Protein AF-A0A6B3FI66-F1 (afdb_monomer_lite)

Sequence (98 aa):
GWAVIDPGPLSRRTALAQQGRAALGMAIGLALVLFVSGLIEGFVTPSGLPTWARITIGVAAELAFLAYVYILGGRAARAGDTGDLAAVERSAELPTAA

Secondary structure (DSSP, 8-state):
-HHHH--TTS-HHHHHHHHHHHHHHHHHHHHHHHHHHHHIIIIITTSS--HHHHHHHHHHHHHHHHHIIIIIIHHHHHTT--SPPPGGGS--------

Foldseek 3Di:
DCLCVDVDPDDSVVSCVQVVQLVVLVVVVVVVLVVVVVCLCVDLVPDPDDPVVSVVVVVVSVVVVVCCCCVVVVVCVVVVNPSGDPCVPVDDDDDDDD

Radius of gyration: 20.22 Å; chains: 1; bounding box: 36×31×63 Å

pLDDT: mean 77.85, std 17.34, range [47.5, 97.88]

Structure (mmCIF, N/CA/C/O backbone):
data_AF-A0A6B3FI66-F1
#
_entry.id   AF-A0A6B3FI66-F1
#
loop_
_atom_site.group_PDB
_atom_site.id
_atom_site.type_symbol
_atom_site.label_atom_id
_atom_site.label_alt_id
_atom_site.label_comp_id
_atom_site.label_asym_id
_atom_site.label_entity_id
_atom_site.label_seq_id
_atom_site.pdbx_PDB_ins_code
_atom_site.Cartn_x
_atom_site.Cartn_y
_atom_site.Cartn_z
_atom_site.occupancy
_atom_site.B_iso_or_equiv
_atom_site.auth_seq_id
_atom_site.auth_comp_id
_atom_site.auth_asym_id
_atom_site.auth_atom_id
_atom_site.pdbx_PDB_model_num
ATOM 1 N N . GLY A 1 1 ? -8.509 16.553 15.421 1.00 53.31 1 GLY A N 1
ATOM 2 C CA . GLY A 1 1 ? -8.780 17.989 15.199 1.00 53.31 1 GLY A CA 1
ATOM 3 C C . GLY A 1 1 ? -9.836 18.500 16.158 1.00 53.31 1 GLY A C 1
ATOM 4 O O . GLY A 1 1 ? -9.526 19.311 17.016 1.00 53.31 1 GLY A O 1
ATOM 5 N N . TRP A 1 2 ? -11.056 17.967 16.067 1.00 58.66 2 TRP A N 1
ATOM 6 C CA . TRP A 1 2 ? -12.202 18.404 16.874 1.00 58.66 2 TRP A CA 1
ATOM 7 C C . TRP A 1 2 ? -12.141 18.013 18.362 1.00 58.66 2 TRP A C 1
ATOM 9 O O . TRP A 1 2 ? -12.545 18.801 19.205 1.00 58.66 2 TRP A O 1
ATOM 19 N N . ALA A 1 3 ? -11.523 16.876 18.707 1.00 57.41 3 ALA A N 1
ATOM 20 C CA . ALA A 1 3 ? -11.339 16.434 20.098 1.00 57.41 3 ALA A CA 1
ATOM 21 C C . ALA A 1 3 ? -10.430 17.347 20.957 1.00 57.41 3 ALA A C 1
ATOM 23 O O . ALA A 1 3 ? -10.462 17.278 22.183 1.00 57.41 3 ALA A O 1
ATOM 24 N N . VAL A 1 4 ? -9.612 18.210 20.334 1.00 57.97 4 VAL A N 1
ATOM 25 C CA . VAL A 1 4 ? -8.869 19.268 21.055 1.00 57.97 4 VAL A CA 1
ATOM 26 C C . VAL A 1 4 ? -9.810 20.400 21.468 1.00 57.97 4 VAL A C 1
ATOM 28 O O . VAL A 1 4 ? -9.587 21.043 22.493 1.00 57.97 4 VAL A O 1
ATOM 31 N N . ILE A 1 5 ? -10.826 20.655 20.643 1.00 61.09 5 ILE A N 1
ATOM 32 C CA . ILE A 1 5 ? -11.706 21.817 20.725 1.00 61.09 5 ILE A CA 1
ATOM 33 C C . ILE A 1 5 ? -12.892 21.509 21.648 1.00 61.09 5 ILE A C 1
ATOM 35 O O . ILE A 1 5 ? -13.161 22.310 22.540 1.00 61.09 5 ILE A O 1
ATOM 39 N N . ASP A 1 6 ? -13.503 20.327 21.528 1.00 55.56 6 ASP A N 1
ATOM 40 C CA . ASP A 1 6 ? -14.606 19.879 22.388 1.00 55.56 6 ASP A CA 1
ATOM 41 C C . ASP A 1 6 ? -14.570 18.346 22.596 1.00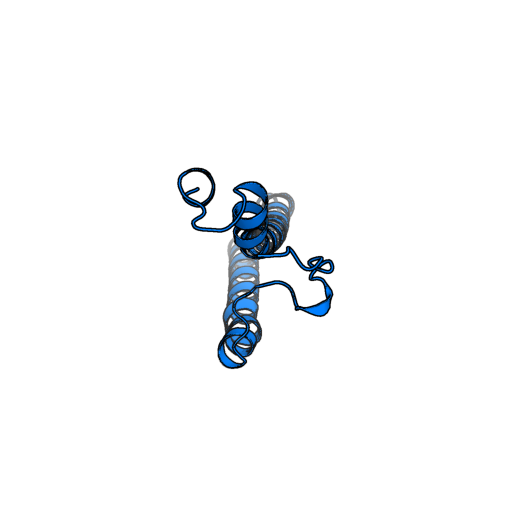 55.56 6 ASP A C 1
ATOM 43 O O . ASP A 1 6 ? -14.942 17.575 21.707 1.00 55.56 6 ASP A O 1
ATOM 47 N N . PRO A 1 7 ? -14.035 17.874 23.733 1.00 55.09 7 PRO A N 1
ATOM 48 C CA . PRO A 1 7 ? -13.888 16.449 24.026 1.00 55.09 7 PRO A CA 1
ATOM 49 C C . PRO A 1 7 ? -15.111 15.814 24.723 1.00 55.09 7 PRO A C 1
ATOM 51 O O . PRO A 1 7 ? -15.050 14.631 25.069 1.00 55.09 7 PRO A O 1
ATOM 54 N N . GLY A 1 8 ? -16.204 16.554 24.964 1.00 65.81 8 GLY A N 1
ATOM 55 C CA . GLY A 1 8 ? -17.324 16.065 25.779 1.00 65.81 8 GLY A CA 1
ATOM 56 C C . GLY A 1 8 ? -16.903 15.768 27.235 1.00 65.81 8 GLY A C 1
ATOM 57 O O . GLY A 1 8 ? -16.042 16.469 27.766 1.00 65.81 8 GLY A O 1
ATOM 58 N N . PRO A 1 9 ? -17.461 14.742 27.913 1.00 60.56 9 PRO A N 1
ATOM 59 C CA . PRO A 1 9 ? -17.134 14.427 29.313 1.00 60.56 9 PRO A CA 1
ATOM 60 C C . PRO A 1 9 ? -15.728 13.826 29.528 1.00 60.56 9 PRO A C 1
ATOM 62 O O . PRO A 1 9 ? -15.360 13.512 30.658 1.00 60.56 9 PRO A O 1
ATOM 65 N N . LEU A 1 10 ? -14.928 13.654 28.469 1.00 58.62 10 LEU A N 1
ATOM 66 C CA . LEU A 1 10 ? -13.582 13.081 28.530 1.00 58.62 10 LEU A CA 1
ATOM 67 C C . LEU A 1 10 ? -12.502 14.172 28.547 1.00 58.62 10 LEU A C 1
ATOM 69 O O . LEU A 1 10 ? -12.659 15.258 27.994 1.00 58.62 10 LEU A O 1
ATOM 73 N N . SER A 1 11 ? -11.340 13.876 29.138 1.00 62.44 11 SER A N 1
ATOM 74 C CA . SER A 1 11 ? -10.199 14.797 29.076 1.00 62.44 11 SER A CA 1
ATOM 75 C C . SER A 1 11 ? -9.679 14.924 27.631 1.00 62.44 11 SER A C 1
ATOM 77 O O . SER A 1 11 ? -9.603 13.930 26.905 1.00 62.44 11 SER A O 1
ATOM 79 N N . ARG A 1 12 ? -9.255 16.128 27.206 1.00 55.78 12 ARG A N 1
ATOM 80 C CA . ARG A 1 12 ? -8.723 16.391 25.845 1.00 55.78 12 ARG A CA 1
ATOM 81 C C . ARG A 1 12 ? -7.626 15.410 25.425 1.00 55.78 12 ARG A C 1
ATOM 83 O O . ARG A 1 12 ? -7.566 15.025 24.265 1.00 55.78 12 ARG A O 1
ATOM 90 N N . ARG A 1 13 ? -6.767 14.988 26.362 1.00 55.41 13 ARG A N 1
ATOM 91 C CA . ARG A 1 13 ? -5.690 14.013 26.110 1.00 55.41 13 ARG A CA 1
ATOM 92 C C . ARG A 1 13 ? -6.239 12.614 25.831 1.00 55.41 13 ARG A C 1
ATOM 94 O O . ARG A 1 13 ? -5.746 11.950 24.928 1.00 55.41 13 ARG A O 1
ATOM 101 N N . THR A 1 14 ? -7.280 12.200 26.549 1.00 59.19 14 THR A N 1
ATOM 102 C CA . THR A 1 14 ? -7.950 10.906 26.355 1.00 59.19 14 THR A CA 1
ATOM 103 C C . THR A 1 14 ? -8.700 10.870 25.024 1.00 59.19 14 THR A C 1
ATOM 105 O O . THR A 1 14 ? -8.555 9.915 24.265 1.00 59.19 14 THR A O 1
ATOM 108 N N . ALA A 1 15 ? -9.421 11.943 24.685 1.00 58.50 15 ALA A N 1
ATOM 109 C CA . ALA A 1 15 ? -10.130 12.060 23.410 1.00 58.50 15 ALA A CA 1
ATOM 110 C C . ALA A 1 15 ? -9.164 12.082 22.206 1.00 58.50 15 ALA A C 1
ATOM 112 O O . ALA A 1 15 ? -9.432 11.469 21.171 1.00 58.50 15 ALA A O 1
ATOM 113 N N . LEU A 1 16 ? -7.996 12.723 22.351 1.00 59.75 16 LEU A N 1
ATOM 114 C CA . LEU A 1 16 ? -6.946 12.714 21.329 1.00 59.75 16 LEU A CA 1
ATOM 115 C C . LEU A 1 16 ? -6.264 11.352 21.192 1.00 59.75 16 LEU A C 1
ATOM 117 O O . LEU A 1 16 ? -5.991 10.924 20.075 1.00 59.75 16 LEU A O 1
ATOM 121 N N . ALA A 1 17 ? -6.005 10.666 22.308 1.00 59.56 17 ALA A N 1
ATOM 122 C CA . ALA A 1 17 ? -5.435 9.325 22.300 1.00 59.56 17 ALA A CA 1
ATOM 123 C C . ALA A 1 17 ? -6.401 8.314 21.664 1.00 59.56 17 ALA A C 1
ATOM 125 O O . ALA A 1 17 ? -5.955 7.461 20.907 1.00 59.56 17 ALA A O 1
ATOM 126 N N . GLN A 1 18 ? -7.715 8.438 21.895 1.00 60.16 18 GLN A N 1
ATOM 127 C CA . GLN A 1 18 ? -8.716 7.602 21.226 1.00 60.16 18 GLN A CA 1
ATOM 128 C C . GLN A 1 18 ? -8.781 7.855 19.715 1.00 60.16 18 GLN A C 1
ATOM 130 O O . GLN A 1 18 ? -8.690 6.906 18.942 1.00 60.16 18 GLN A O 1
ATOM 135 N N . GLN A 1 19 ? -8.864 9.116 19.274 1.00 59.22 19 GLN A N 1
ATOM 136 C CA . GLN A 1 19 ? -8.882 9.430 17.837 1.00 59.22 19 GLN A CA 1
ATOM 137 C C . GLN A 1 19 ? -7.534 9.178 17.137 1.00 59.22 19 GLN A C 1
ATOM 139 O O . GLN A 1 19 ? -7.499 8.930 15.934 1.00 59.22 19 GLN A O 1
ATOM 144 N N . GLY A 1 20 ? -6.421 9.231 17.872 1.00 57.88 20 GLY A N 1
ATOM 145 C CA . GLY A 1 20 ? -5.075 9.018 17.341 1.00 57.88 20 GLY A CA 1
ATOM 146 C C . GLY A 1 20 ? -4.761 7.562 16.987 1.00 57.88 20 GLY A C 1
ATOM 147 O O . GLY A 1 20 ? -3.931 7.326 16.113 1.00 57.88 20 GLY A O 1
ATOM 148 N N . ARG A 1 21 ? -5.434 6.582 17.604 1.00 66.38 21 ARG A N 1
ATOM 149 C CA . ARG A 1 21 ? -5.157 5.151 17.373 1.00 66.38 21 ARG A CA 1
ATOM 150 C C . ARG A 1 21 ? -5.498 4.692 15.960 1.00 66.38 21 ARG A C 1
ATOM 152 O O . ARG A 1 21 ? -4.652 4.095 15.302 1.00 66.38 21 ARG A O 1
ATOM 159 N N . ALA A 1 22 ? -6.678 5.056 15.459 1.00 67.31 22 ALA A N 1
ATOM 160 C CA . ALA A 1 22 ? -7.046 4.780 14.070 1.00 67.31 22 ALA A CA 1
ATOM 161 C C . ALA A 1 22 ? -6.108 5.505 13.082 1.00 67.31 22 ALA A C 1
ATOM 163 O O . ALA A 1 22 ? -5.738 4.967 12.039 1.00 67.31 22 ALA A O 1
ATOM 164 N N . ALA A 1 23 ? -5.660 6.717 13.434 1.00 78.06 23 ALA A N 1
ATOM 165 C CA . ALA A 1 23 ? -4.725 7.484 12.616 1.00 78.06 23 ALA A CA 1
ATOM 166 C C . ALA A 1 23 ? -3.327 6.852 12.542 1.00 78.06 23 ALA A C 1
ATOM 168 O O . ALA A 1 23 ? -2.676 6.946 11.503 1.00 78.06 23 ALA A O 1
ATOM 169 N N . LEU A 1 24 ? -2.877 6.176 13.603 1.00 79.44 24 LEU A N 1
ATOM 170 C CA . LEU A 1 24 ? -1.577 5.509 13.625 1.00 79.44 24 LEU A CA 1
ATOM 171 C C . LEU A 1 24 ? -1.521 4.341 12.633 1.00 79.44 24 LEU A C 1
ATOM 173 O O . LEU A 1 24 ? -0.553 4.228 11.884 1.00 79.44 24 LEU A O 1
ATOM 177 N N . GLY A 1 25 ? -2.575 3.520 12.573 1.00 82.06 25 GLY A N 1
ATOM 178 C CA . GLY A 1 25 ? -2.675 2.439 11.589 1.00 82.06 25 GLY A CA 1
ATOM 179 C C . GLY A 1 25 ? -2.614 2.963 10.152 1.00 82.06 25 GLY A C 1
ATOM 180 O O . GLY A 1 25 ? -1.852 2.448 9.333 1.00 82.06 25 GLY A O 1
ATOM 181 N N . MET A 1 26 ? -3.334 4.054 9.867 1.00 84.38 26 MET A N 1
ATOM 182 C CA . MET A 1 26 ? -3.266 4.727 8.565 1.00 84.38 26 MET A CA 1
ATOM 183 C C . MET A 1 26 ? -1.866 5.273 8.264 1.00 84.38 26 MET A C 1
ATOM 185 O O . MET A 1 26 ? -1.379 5.111 7.147 1.00 84.38 26 MET A O 1
ATOM 189 N N . ALA A 1 27 ? -1.200 5.884 9.246 1.00 87.62 27 ALA A N 1
ATOM 190 C CA . ALA A 1 27 ? 0.144 6.427 9.077 1.00 87.62 27 ALA A CA 1
ATOM 191 C C . ALA A 1 27 ? 1.176 5.333 8.765 1.00 87.62 27 ALA A C 1
ATOM 193 O O . ALA A 1 27 ? 1.992 5.505 7.863 1.00 87.62 27 ALA A O 1
ATOM 194 N N . ILE A 1 28 ? 1.114 4.195 9.463 1.00 88.75 28 ILE A N 1
ATOM 195 C CA . ILE A 1 28 ? 1.992 3.044 9.207 1.00 88.75 28 ILE A CA 1
ATOM 196 C C . ILE A 1 28 ? 1.724 2.467 7.814 1.00 88.75 28 ILE A C 1
ATOM 198 O O . ILE A 1 28 ? 2.665 2.246 7.052 1.00 88.75 28 ILE A O 1
ATOM 202 N N . GLY A 1 29 ? 0.452 2.268 7.454 1.00 89.94 29 GLY A N 1
ATOM 203 C CA . GLY A 1 29 ? 0.075 1.783 6.126 1.00 89.94 29 GLY A CA 1
ATOM 204 C C . GLY A 1 29 ? 0.583 2.700 5.013 1.00 89.94 29 GLY A C 1
ATOM 205 O O . GLY A 1 29 ? 1.201 2.234 4.057 1.00 89.94 29 GLY A O 1
ATOM 206 N N . LEU A 1 30 ? 0.403 4.014 5.170 1.00 93.88 30 LEU A N 1
ATOM 207 C CA . LEU A 1 30 ? 0.901 5.004 4.220 1.00 93.88 30 LEU A CA 1
ATOM 208 C C . LEU A 1 30 ? 2.430 4.990 4.126 1.00 93.88 30 LEU A C 1
AT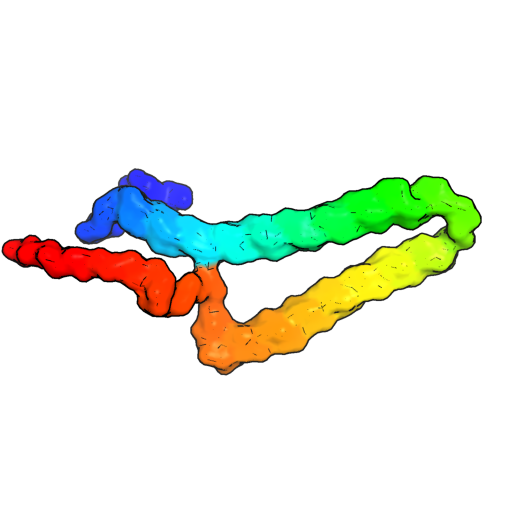OM 210 O O . LEU A 1 30 ? 2.965 4.995 3.021 1.00 93.88 30 LEU A O 1
ATOM 214 N N . ALA A 1 31 ? 3.134 4.940 5.259 1.00 95.81 31 ALA A N 1
ATOM 215 C CA . ALA A 1 31 ? 4.592 4.891 5.280 1.00 95.81 31 ALA A CA 1
ATOM 216 C C . ALA A 1 31 ? 5.131 3.677 4.507 1.00 95.81 31 ALA A C 1
ATOM 218 O O . ALA A 1 31 ? 6.062 3.820 3.716 1.00 95.81 31 ALA A O 1
ATOM 219 N N . LEU A 1 32 ? 4.515 2.503 4.676 1.00 94.38 32 LEU A N 1
ATOM 220 C CA . LEU A 1 32 ? 4.882 1.291 3.939 1.00 94.38 32 LEU A CA 1
ATOM 221 C C . LEU A 1 32 ? 4.634 1.431 2.432 1.00 94.38 32 LEU A C 1
ATOM 223 O O . LEU A 1 32 ? 5.508 1.091 1.635 1.00 94.38 32 LEU A O 1
ATOM 227 N N . VAL A 1 33 ? 3.474 1.957 2.028 1.00 94.88 33 VAL A N 1
ATOM 228 C CA . VAL A 1 33 ? 3.142 2.147 0.604 1.00 94.88 33 VAL A CA 1
ATOM 229 C C . VAL A 1 33 ? 4.084 3.159 -0.051 1.00 94.88 33 VAL A C 1
ATOM 231 O O . VAL A 1 33 ? 4.603 2.905 -1.138 1.00 94.88 33 VAL A O 1
ATOM 234 N N . LEU A 1 34 ? 4.371 4.277 0.621 1.00 95.88 34 LEU A N 1
ATOM 235 C CA . LEU A 1 34 ? 5.316 5.280 0.130 1.00 95.88 34 LEU A CA 1
ATOM 236 C C . LEU A 1 34 ? 6.743 4.739 0.054 1.00 95.88 34 LEU A C 1
ATOM 238 O O . LEU A 1 34 ? 7.457 5.054 -0.892 1.00 95.88 34 LEU A O 1
ATOM 242 N N . PHE A 1 35 ? 7.153 3.896 1.002 1.00 96.69 35 PHE A N 1
ATOM 243 C CA . PHE A 1 35 ? 8.452 3.234 0.947 1.00 96.69 35 PHE A CA 1
ATOM 244 C C . PHE A 1 35 ? 8.578 2.344 -0.297 1.00 96.69 35 PHE A C 1
ATOM 246 O O . PHE A 1 35 ? 9.555 2.459 -1.035 1.00 96.69 35 PHE A O 1
ATOM 253 N N . VAL A 1 36 ? 7.570 1.512 -0.584 1.00 96.00 36 VAL A N 1
ATOM 254 C CA . VAL A 1 36 ? 7.542 0.684 -1.802 1.00 96.00 36 VAL A CA 1
ATOM 255 C C . VAL A 1 36 ? 7.562 1.555 -3.059 1.00 96.00 36 VAL A C 1
ATOM 257 O O . VAL A 1 36 ? 8.329 1.277 -3.980 1.00 96.00 36 VAL A O 1
ATOM 260 N N . SER A 1 37 ? 6.781 2.639 -3.085 1.00 95.75 37 SER A N 1
ATOM 261 C CA . SER A 1 37 ? 6.791 3.599 -4.194 1.00 95.75 37 SER A CA 1
ATOM 262 C C . SER A 1 37 ? 8.176 4.215 -4.400 1.00 95.75 37 SER A C 1
ATOM 264 O O . SER A 1 37 ? 8.664 4.255 -5.526 1.00 95.75 37 SER A O 1
ATOM 266 N N . GLY A 1 38 ? 8.841 4.639 -3.323 1.00 96.12 38 GLY A N 1
ATOM 267 C CA . GLY A 1 38 ? 10.190 5.200 -3.375 1.00 96.12 38 GLY A CA 1
ATOM 268 C C . GLY A 1 38 ? 11.236 4.196 -3.865 1.00 96.12 38 GLY A C 1
ATOM 269 O O . GLY A 1 38 ? 12.138 4.572 -4.607 1.00 96.12 38 GLY A O 1
ATOM 270 N N . LEU A 1 39 ? 11.100 2.909 -3.527 1.00 97.19 39 LEU A N 1
ATOM 271 C CA . LEU A 1 39 ? 11.950 1.855 -4.091 1.00 97.19 39 LEU A CA 1
ATOM 272 C C . LEU A 1 39 ? 11.719 1.691 -5.598 1.00 97.19 39 LEU A C 1
ATOM 274 O O . LEU A 1 39 ? 12.678 1.618 -6.364 1.00 97.19 39 LEU A O 1
ATOM 278 N N . ILE A 1 40 ? 10.463 1.656 -6.048 1.00 95.12 40 ILE A N 1
ATOM 279 C CA . ILE A 1 40 ? 10.151 1.571 -7.481 1.00 95.12 40 ILE A CA 1
ATOM 280 C C . ILE A 1 40 ? 10.733 2.785 -8.209 1.00 95.12 40 ILE A C 1
ATOM 282 O O . ILE A 1 40 ? 11.410 2.633 -9.221 1.00 95.12 40 ILE A O 1
ATOM 286 N N . GLU A 1 41 ? 10.549 3.986 -7.677 1.00 95.00 41 GLU A N 1
ATOM 287 C CA . GLU A 1 41 ? 11.091 5.196 -8.284 1.00 95.00 41 GLU A CA 1
ATOM 288 C C . GLU A 1 41 ? 12.626 5.208 -8.295 1.00 95.00 41 GLU A C 1
ATOM 290 O O . GLU A 1 41 ? 13.226 5.522 -9.318 1.00 95.00 41 GLU A O 1
ATOM 295 N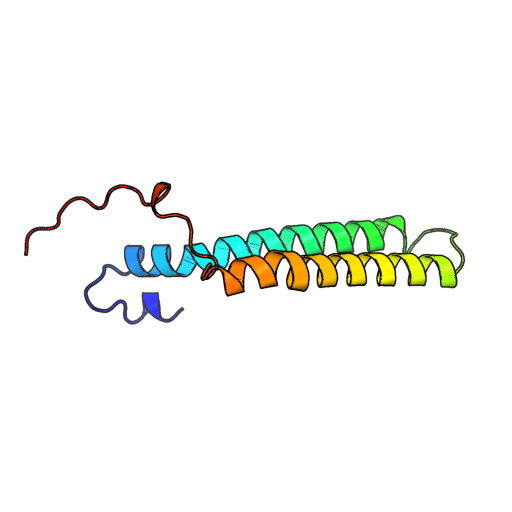 N . GLY A 1 42 ? 13.272 4.797 -7.202 1.00 95.06 42 GLY A N 1
ATOM 296 C CA . GLY A 1 42 ? 14.730 4.794 -7.080 1.00 95.06 42 GLY A CA 1
ATOM 297 C C . GLY A 1 42 ? 15.436 3.722 -7.914 1.00 95.06 42 GLY A C 1
ATOM 298 O O . GLY A 1 42 ? 16.576 3.929 -8.324 1.00 95.06 42 GLY A O 1
ATOM 299 N N . PHE A 1 43 ? 14.777 2.592 -8.194 1.00 93.75 43 PHE A N 1
ATOM 300 C CA . PHE A 1 43 ? 15.402 1.454 -8.880 1.00 93.75 43 PHE A CA 1
ATOM 301 C C . PHE A 1 43 ? 14.806 1.153 -10.256 1.00 93.75 43 PHE A C 1
ATOM 303 O O . PHE A 1 43 ? 15.545 0.791 -11.166 1.00 93.75 43 PHE A O 1
ATOM 310 N N . VAL A 1 44 ? 13.493 1.297 -10.439 1.00 92.38 44 VAL A N 1
ATOM 311 C CA . VAL A 1 44 ? 12.795 0.947 -11.689 1.00 92.38 44 VAL A CA 1
ATOM 312 C C . VAL A 1 44 ? 12.784 2.126 -12.654 1.00 92.38 44 VAL A C 1
ATOM 314 O O . VAL A 1 44 ? 13.075 1.936 -13.836 1.00 92.38 44 VAL A O 1
ATOM 317 N N . THR A 1 45 ? 12.508 3.346 -12.186 1.00 90.00 45 THR A N 1
ATOM 318 C CA . THR A 1 45 ? 12.460 4.531 -13.061 1.00 90.00 45 THR A CA 1
ATOM 319 C C . THR A 1 45 ? 13.793 4.813 -13.770 1.00 90.00 45 THR A C 1
ATOM 321 O O . THR A 1 45 ? 13.757 4.946 -14.999 1.00 90.00 45 THR A O 1
ATOM 324 N N . PRO A 1 46 ? 14.958 4.843 -13.082 1.00 93.06 46 PRO A N 1
ATOM 325 C CA . PRO A 1 46 ? 16.254 5.077 -13.723 1.00 93.06 46 PRO A CA 1
ATOM 326 C C . PRO A 1 46 ? 16.867 3.821 -14.365 1.00 93.06 46 PRO A C 1
ATOM 328 O O . PRO A 1 46 ? 17.974 3.888 -14.897 1.00 93.06 46 PRO A O 1
ATOM 331 N N . SER A 1 47 ? 16.193 2.666 -14.313 1.00 90.50 47 SER A N 1
ATOM 332 C CA . SER A 1 47 ? 16.727 1.431 -14.894 1.00 90.50 47 SER A CA 1
ATOM 333 C C . SER A 1 47 ? 16.803 1.488 -16.424 1.00 90.50 47 SER A C 1
ATOM 335 O O . SER A 1 47 ? 15.978 2.113 -17.089 1.00 90.50 47 SER A O 1
ATOM 337 N N . GLY A 1 48 ? 17.742 0.734 -17.002 1.00 90.88 48 GLY A N 1
ATOM 338 C CA . GLY A 1 48 ? 17.815 0.490 -18.449 1.00 90.88 48 GLY A CA 1
ATOM 339 C C . GLY A 1 48 ? 16.731 -0.457 -18.987 1.00 90.88 48 GLY A C 1
ATOM 340 O O . GLY A 1 48 ? 16.882 -0.991 -20.084 1.00 90.88 48 GLY A O 1
ATOM 341 N N . LEU A 1 49 ? 15.668 -0.723 -18.218 1.00 91.38 49 LEU A N 1
ATOM 342 C CA . LEU A 1 49 ? 14.589 -1.616 -18.630 1.00 91.38 49 LEU A CA 1
ATOM 343 C C . LEU A 1 49 ? 13.741 -0.989 -19.753 1.00 91.38 49 LEU A C 1
ATOM 345 O O . LEU A 1 49 ? 13.465 0.217 -19.734 1.00 91.38 49 LEU A O 1
ATOM 349 N N . PRO A 1 50 ? 13.226 -1.805 -20.692 1.00 94.56 50 PRO A N 1
ATOM 350 C CA . PRO A 1 50 ? 12.235 -1.353 -21.661 1.00 94.56 50 PRO A CA 1
ATOM 351 C C . PRO A 1 50 ? 11.023 -0.702 -20.980 1.00 94.56 50 PRO A C 1
ATOM 353 O O . PRO A 1 50 ? 10.597 -1.123 -19.904 1.00 94.56 50 PRO A O 1
ATOM 356 N N . THR A 1 51 ? 10.415 0.298 -21.622 1.00 92.88 51 THR A N 1
ATOM 357 C CA . THR A 1 51 ? 9.267 1.040 -21.062 1.00 92.88 51 THR A CA 1
ATOM 358 C C . THR A 1 51 ? 8.109 0.131 -20.654 1.00 92.88 51 THR A C 1
ATOM 360 O O . THR A 1 51 ? 7.535 0.329 -19.588 1.00 92.88 51 THR A O 1
ATOM 363 N N . TRP A 1 52 ? 7.807 -0.901 -21.447 1.00 94.69 52 TRP A N 1
ATOM 364 C CA . TRP A 1 52 ? 6.747 -1.854 -21.117 1.00 94.69 52 TRP A CA 1
ATOM 365 C C . TRP A 1 52 ? 7.021 -2.580 -19.793 1.00 94.69 52 TRP A C 1
ATOM 367 O O . TRP A 1 52 ? 6.111 -2.716 -18.988 1.00 94.69 52 TRP A O 1
ATOM 377 N N . ALA A 1 53 ? 8.274 -2.963 -19.523 1.00 94.94 53 ALA A N 1
ATOM 378 C CA . ALA A 1 53 ? 8.641 -3.674 -18.302 1.00 94.94 53 ALA A CA 1
ATOM 379 C C . ALA A 1 53 ? 8.476 -2.779 -17.067 1.00 94.94 53 ALA A C 1
ATOM 381 O O . ALA A 1 53 ? 7.918 -3.210 -16.061 1.00 94.94 53 ALA A O 1
ATOM 382 N N . ARG A 1 54 ? 8.888 -1.508 -17.165 1.00 93.94 54 ARG A N 1
ATOM 383 C CA . ARG A 1 54 ? 8.691 -0.514 -16.095 1.00 93.94 54 ARG A CA 1
ATOM 384 C C . ARG A 1 54 ? 7.206 -0.309 -15.785 1.00 93.94 54 ARG A C 1
ATOM 386 O O . ARG A 1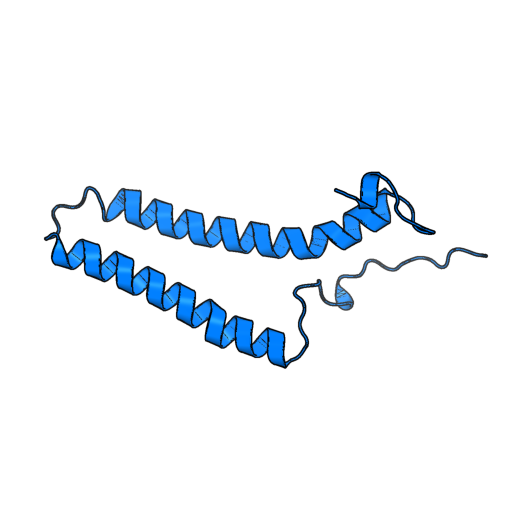 54 ? 6.820 -0.324 -14.619 1.00 93.94 54 ARG A O 1
ATOM 393 N N . ILE A 1 55 ? 6.372 -0.198 -16.822 1.00 94.38 55 ILE A N 1
ATOM 394 C CA . ILE A 1 55 ? 4.913 -0.082 -16.673 1.00 94.38 55 ILE A CA 1
ATOM 395 C C . ILE A 1 55 ? 4.338 -1.336 -16.010 1.00 94.38 55 ILE A C 1
ATOM 397 O O . ILE A 1 55 ? 3.570 -1.219 -15.060 1.00 94.38 55 ILE A O 1
ATOM 401 N N . THR A 1 56 ? 4.729 -2.531 -16.458 1.00 96.81 56 THR A N 1
ATOM 402 C CA . THR A 1 56 ? 4.250 -3.788 -15.870 1.00 96.81 56 THR A CA 1
ATOM 403 C C . THR A 1 56 ? 4.590 -3.890 -14.386 1.00 96.81 56 THR A C 1
ATOM 405 O O . THR A 1 56 ? 3.747 -4.335 -13.615 1.00 96.81 56 THR A O 1
ATOM 408 N N . ILE A 1 57 ? 5.776 -3.443 -13.962 1.00 96.31 57 ILE A N 1
ATOM 409 C CA . ILE A 1 57 ? 6.155 -3.426 -12.542 1.00 96.31 57 ILE A CA 1
ATOM 410 C C . ILE A 1 57 ? 5.242 -2.490 -11.741 1.00 96.31 57 ILE A C 1
ATOM 412 O O . ILE A 1 57 ? 4.739 -2.889 -10.693 1.00 96.31 57 ILE A O 1
ATOM 416 N N . GLY A 1 58 ? 4.987 -1.279 -12.247 1.00 94.69 58 GLY A N 1
ATOM 417 C CA . GLY A 1 58 ? 4.072 -0.331 -11.605 1.00 94.69 58 GLY A CA 1
ATOM 418 C C . GLY A 1 58 ? 2.656 -0.895 -11.470 1.00 94.69 58 GLY A C 1
ATOM 419 O O . GLY A 1 58 ? 2.105 -0.923 -10.372 1.00 94.69 58 GLY A O 1
ATOM 420 N N . VAL A 1 59 ? 2.110 -1.442 -12.560 1.00 96.88 59 VAL A N 1
ATOM 421 C CA . VAL A 1 59 ? 0.780 -2.073 -12.572 1.00 96.88 59 VAL A CA 1
ATOM 422 C C . VAL A 1 59 ? 0.725 -3.267 -11.618 1.00 96.88 59 VAL A C 1
ATOM 424 O O . VAL A 1 59 ? -0.248 -3.426 -10.890 1.00 96.88 59 VAL A O 1
ATOM 427 N N . ALA A 1 60 ? 1.762 -4.106 -11.577 1.00 97.81 60 ALA A N 1
ATOM 428 C CA . ALA A 1 60 ? 1.810 -5.241 -10.660 1.00 97.81 60 ALA A CA 1
ATOM 429 C C . ALA A 1 60 ? 1.819 -4.792 -9.190 1.00 97.81 60 ALA A C 1
ATOM 431 O O . ALA A 1 60 ? 1.109 -5.377 -8.372 1.00 97.81 60 ALA A O 1
ATOM 432 N N . ALA A 1 61 ? 2.580 -3.745 -8.855 1.00 96.56 61 ALA A N 1
ATOM 433 C CA . ALA A 1 61 ? 2.603 -3.176 -7.510 1.00 96.56 61 ALA A CA 1
ATOM 434 C C . ALA A 1 61 ? 1.240 -2.579 -7.117 1.00 96.56 61 ALA A C 1
ATOM 436 O O . ALA A 1 61 ? 0.755 -2.823 -6.012 1.00 96.56 61 ALA A O 1
ATOM 437 N N . GLU A 1 62 ? 0.588 -1.862 -8.033 1.00 95.62 62 GLU A N 1
ATOM 438 C CA . GLU A 1 62 ? -0.753 -1.310 -7.826 1.00 95.62 62 GLU A CA 1
ATOM 439 C C . GLU A 1 62 ? -1.800 -2.414 -7.632 1.00 95.62 62 GLU A C 1
ATOM 441 O O . GLU A 1 62 ? -2.572 -2.380 -6.674 1.00 95.62 62 GLU A O 1
ATOM 446 N N . LEU A 1 63 ? -1.792 -3.448 -8.478 1.00 97.88 63 LEU A N 1
ATOM 447 C CA . LEU A 1 63 ? -2.691 -4.594 -8.340 1.00 97.88 63 LEU A CA 1
ATOM 448 C C . LEU A 1 63 ? -2.464 -5.344 -7.026 1.00 97.88 63 LEU A C 1
ATOM 450 O O . LEU A 1 63 ? -3.433 -5.756 -6.390 1.00 97.88 63 LEU A O 1
ATOM 454 N N . ALA A 1 64 ? -1.212 -5.500 -6.589 1.00 96.69 64 ALA A N 1
ATOM 455 C CA . ALA A 1 64 ? -0.898 -6.099 -5.296 1.00 96.69 64 ALA A CA 1
ATOM 456 C C . ALA A 1 64 ? -1.461 -5.263 -4.135 1.00 96.69 64 ALA A C 1
ATOM 458 O O . ALA A 1 64 ? -2.048 -5.819 -3.203 1.00 96.69 64 ALA A O 1
ATOM 459 N N . PHE A 1 65 ? -1.348 -3.934 -4.210 1.00 94.12 65 PHE A N 1
ATOM 460 C CA . PHE A 1 65 ? -1.942 -3.028 -3.230 1.00 94.12 65 PHE A CA 1
ATOM 461 C C . PHE A 1 65 ? -3.476 -3.127 -3.209 1.00 94.12 65 PHE A C 1
ATOM 463 O O . PHE A 1 65 ? -4.067 -3.298 -2.142 1.00 94.12 65 PHE A O 1
ATOM 470 N N . LEU A 1 66 ? -4.133 -3.101 -4.372 1.00 95.12 66 LEU A N 1
ATOM 471 C CA . LEU A 1 66 ? -5.588 -3.249 -4.465 1.00 95.12 66 LEU A CA 1
ATOM 472 C C . LEU A 1 66 ? -6.051 -4.614 -3.946 1.00 95.12 66 LEU A C 1
ATOM 474 O O . LEU A 1 66 ? -7.017 -4.689 -3.186 1.00 95.12 66 LEU A O 1
ATOM 478 N N . ALA A 1 67 ? -5.346 -5.692 -4.294 1.00 96.06 67 ALA A N 1
ATOM 479 C CA . ALA A 1 67 ? -5.628 -7.024 -3.774 1.00 96.06 67 ALA A CA 1
ATOM 480 C C . ALA A 1 67 ? -5.519 -7.053 -2.243 1.00 96.06 67 ALA A C 1
ATOM 482 O O . ALA A 1 67 ? -6.413 -7.573 -1.580 1.00 96.06 67 ALA A O 1
ATOM 483 N N . TYR A 1 68 ? -4.482 -6.442 -1.666 1.00 91.00 68 TYR A N 1
ATOM 484 C CA . TYR A 1 68 ? -4.344 -6.310 -0.216 1.00 91.00 68 TYR A CA 1
ATOM 485 C C . TYR A 1 68 ? -5.540 -5.572 0.410 1.00 91.00 68 TYR A C 1
ATOM 487 O O . TYR A 1 68 ? -6.155 -6.086 1.348 1.00 91.00 68 TYR A O 1
ATOM 495 N N . VAL A 1 69 ? -5.925 -4.414 -0.136 1.00 90.50 69 VAL A N 1
ATOM 496 C CA . VAL A 1 69 ? -7.044 -3.604 0.376 1.00 90.50 69 VAL A CA 1
ATOM 497 C C . VAL A 1 69 ? -8.370 -4.365 0.294 1.00 90.50 69 VAL A C 1
ATOM 499 O O . VAL A 1 69 ? -9.088 -4.467 1.289 1.00 90.50 69 VAL A O 1
ATOM 502 N N . TYR A 1 70 ? -8.705 -4.935 -0.863 1.00 92.12 70 TYR A N 1
ATOM 503 C CA . TYR A 1 70 ? -10.008 -5.572 -1.065 1.00 92.12 70 TYR A CA 1
ATOM 504 C C . TYR A 1 70 ? -10.114 -6.953 -0.425 1.00 92.12 70 TYR A C 1
ATOM 506 O O . TYR A 1 70 ? -11.176 -7.308 0.088 1.00 92.12 70 TYR A O 1
ATOM 514 N N . ILE A 1 71 ? -9.035 -7.737 -0.424 1.00 92.06 71 ILE A N 1
ATOM 515 C CA . ILE A 1 71 ? -9.051 -9.075 0.168 1.00 92.06 71 ILE A CA 1
ATOM 516 C C . ILE A 1 71 ? -8.897 -8.957 1.676 1.00 92.06 71 ILE A C 1
ATOM 518 O O . ILE A 1 71 ? -9.785 -9.397 2.400 1.00 92.06 71 ILE A O 1
ATOM 522 N N . LEU A 1 72 ? -7.804 -8.367 2.166 1.00 86.62 72 LEU A N 1
ATOM 523 C CA . LEU A 1 72 ? -7.516 -8.351 3.597 1.00 86.62 72 LEU A CA 1
ATOM 524 C C . LEU A 1 72 ? -8.347 -7.288 4.319 1.00 86.62 72 LEU A C 1
ATOM 526 O O . LEU A 1 72 ? -9.050 -7.618 5.275 1.00 86.62 72 LEU A O 1
ATOM 530 N N . GLY A 1 73 ? -8.345 -6.052 3.813 1.00 85.19 73 GLY A N 1
ATOM 531 C CA . GLY A 1 73 ? -9.163 -4.967 4.360 1.00 85.19 73 GLY A CA 1
ATOM 532 C C . GLY A 1 73 ? -10.660 -5.258 4.240 1.00 85.19 73 GLY A C 1
ATOM 533 O O . GLY A 1 73 ? -11.402 -5.111 5.207 1.00 85.19 73 GLY A O 1
ATOM 534 N N . GLY A 1 74 ? -11.106 -5.790 3.100 1.00 83.75 74 GLY A N 1
ATOM 535 C CA . GLY A 1 74 ? -12.497 -6.207 2.920 1.00 83.75 74 GLY A CA 1
ATOM 536 C C . GLY A 1 74 ? -12.917 -7.382 3.813 1.00 83.75 74 GLY A C 1
ATOM 537 O O . GLY A 1 74 ? -14.097 -7.503 4.147 1.00 83.75 74 GLY A O 1
ATOM 538 N N . ARG A 1 75 ? -11.997 -8.267 4.223 1.00 84.00 75 ARG A N 1
ATOM 539 C CA . ARG A 1 75 ? -12.290 -9.328 5.205 1.00 84.00 75 ARG A CA 1
ATOM 540 C C . ARG A 1 75 ? -12.384 -8.767 6.623 1.00 84.00 75 ARG A C 1
ATOM 542 O O . ARG A 1 75 ? -13.309 -9.145 7.332 1.00 84.00 75 ARG A O 1
ATOM 549 N N . ALA A 1 76 ? -11.483 -7.856 6.988 1.00 81.44 76 ALA A N 1
ATOM 550 C CA . ALA A 1 76 ? -11.489 -7.159 8.273 1.00 81.44 76 ALA A CA 1
ATOM 551 C C . ALA A 1 76 ? -12.770 -6.322 8.447 1.00 81.44 76 ALA A C 1
ATOM 553 O O . ALA A 1 76 ? -13.507 -6.502 9.413 1.00 81.44 76 ALA A O 1
ATOM 554 N N . ALA A 1 77 ? -13.133 -5.521 7.442 1.00 82.62 77 ALA A N 1
ATOM 555 C CA . ALA A 1 77 ? -14.350 -4.710 7.467 1.00 82.62 77 ALA A CA 1
ATOM 556 C C . ALA A 1 77 ? -15.623 -5.563 7.622 1.00 82.62 77 ALA A C 1
ATOM 558 O O . ALA A 1 77 ? -16.513 -5.224 8.397 1.00 82.62 77 ALA A O 1
ATOM 559 N N . ARG A 1 78 ? -15.702 -6.711 6.931 1.00 84.06 78 ARG A N 1
ATOM 560 C CA . ARG A 1 78 ? -16.825 -7.657 7.076 1.00 84.06 78 ARG A CA 1
ATOM 561 C C . ARG A 1 78 ? -16.856 -8.364 8.431 1.00 84.06 78 ARG A C 1
ATOM 563 O O . ARG A 1 78 ? -17.925 -8.795 8.846 1.00 84.06 78 ARG A O 1
ATOM 570 N N . ALA A 1 79 ? -15.713 -8.491 9.099 1.00 84.88 79 ALA A N 1
ATOM 571 C CA . ALA A 1 79 ? -15.623 -9.004 10.463 1.00 84.88 79 ALA A CA 1
ATOM 572 C C . ALA A 1 79 ? -15.981 -7.944 11.524 1.00 84.88 79 ALA A C 1
ATOM 574 O O . ALA A 1 79 ? -16.060 -8.277 12.703 1.00 84.88 79 ALA A O 1
ATOM 575 N N . GLY A 1 80 ? -16.238 -6.695 11.114 1.00 77.69 80 GLY A N 1
ATOM 576 C CA . GLY A 1 80 ? -16.536 -5.583 12.015 1.00 77.69 80 GLY A CA 1
ATOM 577 C C . GLY A 1 80 ? -15.296 -4.854 12.535 1.00 77.69 80 GLY A C 1
ATOM 578 O O . GLY A 1 80 ? -15.439 -3.977 13.386 1.00 77.69 80 GLY A O 1
ATOM 579 N N . ASP A 1 81 ? -14.101 -5.166 12.022 1.00 75.38 81 ASP A N 1
ATOM 580 C CA . ASP A 1 81 ? -12.885 -4.439 12.381 1.00 75.38 81 ASP A CA 1
ATOM 581 C C . ASP A 1 81 ? -12.920 -3.044 11.753 1.00 75.38 81 ASP A C 1
ATOM 583 O O . ASP A 1 81 ? -12.874 -2.872 10.533 1.00 75.38 81 ASP A O 1
ATOM 587 N N . THR A 1 82 ? -12.979 -2.025 12.603 1.00 66.75 82 THR A N 1
ATOM 588 C CA . THR A 1 82 ? -12.993 -0.609 12.210 1.00 66.75 82 THR A CA 1
ATOM 589 C C . THR A 1 82 ? -11.599 0.025 12.201 1.00 66.75 82 THR A C 1
ATOM 591 O O . THR A 1 82 ? -11.472 1.227 11.975 1.00 66.75 82 THR A O 1
ATOM 594 N N . GLY A 1 83 ? -10.545 -0.772 12.418 1.00 60.41 83 GLY A N 1
ATOM 595 C CA . GLY A 1 83 ? -9.163 -0.289 12.495 1.00 60.41 83 GLY A CA 1
ATOM 596 C C . GLY A 1 83 ? -8.797 0.371 13.831 1.00 60.41 83 GLY A C 1
ATOM 597 O O . GLY A 1 83 ? -7.821 1.117 13.883 1.00 60.41 83 GLY A O 1
ATOM 598 N N . ASP A 1 84 ? -9.565 0.121 14.900 1.00 58.34 84 ASP A N 1
ATOM 599 C CA . ASP A 1 84 ? -9.162 0.462 16.274 1.00 58.34 84 ASP A CA 1
ATOM 600 C C . ASP A 1 84 ? -8.246 -0.635 16.851 1.00 58.34 84 ASP A C 1
ATOM 602 O O . ASP A 1 84 ? -8.303 -1.795 16.434 1.00 58.34 84 ASP A O 1
ATOM 606 N N . LEU A 1 85 ? -7.385 -0.276 17.806 1.00 54.94 85 LEU A N 1
ATOM 607 C CA . LEU A 1 85 ? -6.514 -1.250 18.475 1.00 54.94 85 LEU A CA 1
ATOM 608 C C . LEU A 1 85 ? -7.359 -2.203 19.335 1.00 54.94 85 LEU A C 1
ATOM 610 O O . LEU A 1 85 ? -8.333 -1.791 19.974 1.00 54.94 85 LEU A O 1
ATOM 614 N N . ALA A 1 86 ? -6.980 -3.484 19.369 1.00 50.19 86 ALA A N 1
ATOM 615 C CA . ALA A 1 86 ? -7.674 -4.499 20.154 1.00 50.19 86 ALA A CA 1
ATOM 616 C C . ALA A 1 86 ? -7.760 -4.086 21.634 1.00 50.19 86 ALA A C 1
ATOM 618 O O . ALA A 1 86 ? -6.816 -3.535 22.199 1.00 50.19 86 ALA A O 1
ATOM 619 N N . ALA A 1 87 ? -8.873 -4.420 22.2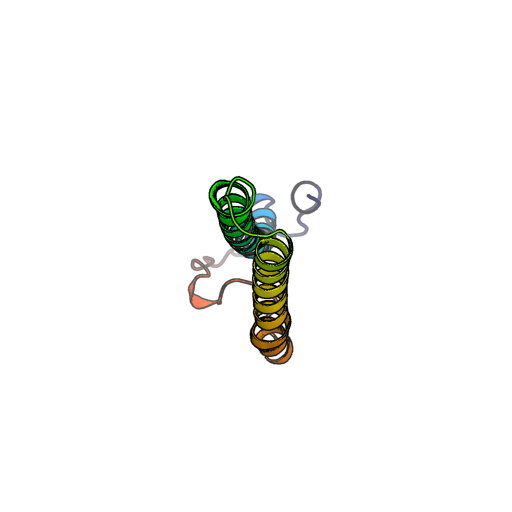98 1.00 51.16 87 ALA A N 1
ATOM 620 C CA . ALA A 1 87 ? -9.106 -4.099 23.712 1.00 51.16 87 ALA A CA 1
ATOM 621 C C . ALA A 1 87 ? -8.001 -4.606 24.666 1.00 51.16 87 ALA A C 1
ATOM 623 O O . ALA A 1 87 ? -7.912 -4.138 25.793 1.00 51.16 87 ALA A O 1
ATOM 624 N N . VAL A 1 88 ? -7.153 -5.531 24.210 1.00 47.50 88 VAL A N 1
ATOM 625 C CA . VAL A 1 88 ? -6.010 -6.097 24.940 1.00 47.50 88 VAL A CA 1
ATOM 626 C C . VAL A 1 88 ? -4.841 -5.105 25.086 1.00 47.50 88 VAL A C 1
ATOM 628 O O . VAL A 1 88 ? -4.093 -5.202 26.051 1.00 47.50 88 VAL A O 1
ATOM 631 N N . GLU A 1 89 ? -4.717 -4.105 24.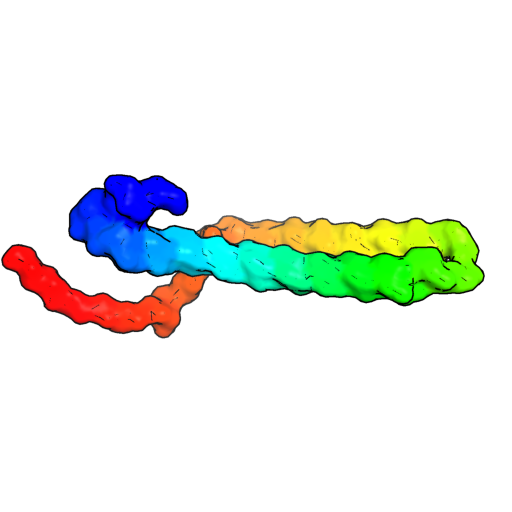206 1.00 50.19 89 GLU A N 1
ATOM 632 C CA . GLU A 1 89 ? -3.753 -2.991 24.342 1.00 50.19 89 GLU A CA 1
ATOM 633 C C . GLU A 1 89 ? -4.356 -1.765 25.046 1.00 50.19 89 GLU A C 1
ATOM 635 O O . GLU A 1 89 ? -3.703 -0.730 25.203 1.00 50.19 89 GLU A O 1
ATOM 640 N N . ARG A 1 90 ? -5.619 -1.858 25.482 1.00 54.69 90 ARG A N 1
ATOM 641 C CA . ARG A 1 90 ? -6.284 -0.815 26.260 1.00 54.69 90 ARG A CA 1
ATOM 642 C C . ARG A 1 90 ? -5.640 -0.789 27.645 1.00 54.69 90 ARG A C 1
ATOM 644 O O . ARG A 1 90 ? -6.025 -1.557 28.522 1.00 54.69 90 ARG A O 1
ATOM 651 N N . SER A 1 91 ? -4.639 0.073 27.832 1.00 51.69 91 SER A N 1
ATOM 652 C CA . SER A 1 91 ? -4.076 0.379 29.149 1.00 51.69 91 SER A CA 1
ATOM 653 C C . SER A 1 91 ? -5.218 0.559 30.146 1.00 51.69 91 SER A C 1
ATOM 655 O O . SER A 1 91 ? -6.140 1.327 29.870 1.00 51.69 91 SER A O 1
ATOM 657 N N . ALA A 1 92 ? -5.176 -0.190 31.251 1.00 52.41 92 ALA A N 1
ATOM 658 C CA . ALA A 1 92 ? -6.252 -0.259 32.231 1.00 52.41 92 ALA A CA 1
ATOM 659 C C . ALA A 1 92 ? -6.733 1.149 32.620 1.00 52.41 92 ALA A C 1
ATOM 661 O O . ALA A 1 92 ? -5.990 1.920 33.230 1.00 52.41 92 ALA A O 1
ATOM 662 N N . GLU A 1 93 ? -7.968 1.492 32.252 1.00 59.03 93 GLU A N 1
ATOM 663 C CA . GLU A 1 93 ? -8.610 2.697 32.765 1.00 59.03 93 GLU A CA 1
ATOM 664 C C . GLU A 1 93 ? -8.933 2.440 34.240 1.00 59.03 93 GLU A C 1
ATOM 666 O O . GLU A 1 93 ? -9.745 1.577 34.581 1.00 59.03 93 GLU A O 1
ATOM 671 N N . LEU A 1 94 ? -8.220 3.139 35.127 1.00 54.28 94 LEU A N 1
ATOM 672 C CA . LEU A 1 94 ? -8.517 3.137 36.554 1.00 54.28 94 LEU A CA 1
ATOM 673 C C . LEU A 1 94 ? -9.924 3.715 36.767 1.00 54.28 94 LEU A C 1
ATOM 675 O O . LEU A 1 94 ? -10.266 4.709 36.120 1.00 54.28 94 LEU A O 1
ATOM 679 N N . PRO A 1 95 ? -10.733 3.135 37.670 1.00 55.16 95 PRO A N 1
ATOM 680 C CA . PRO A 1 95 ? -12.083 3.616 37.908 1.00 55.16 95 PRO A CA 1
ATOM 681 C C . PRO A 1 95 ? -12.039 5.053 38.437 1.00 55.16 95 PRO A C 1
ATOM 683 O O . PRO A 1 95 ? -11.533 5.309 39.529 1.00 55.16 95 PRO A O 1
ATOM 686 N N . THR A 1 96 ? -12.562 6.004 37.664 1.00 61.19 96 THR A N 1
ATOM 687 C CA . THR A 1 96 ? -12.793 7.373 38.133 1.00 61.19 96 THR A CA 1
ATOM 688 C C . THR A 1 96 ? -14.138 7.425 38.844 1.00 61.19 96 THR A C 1
ATOM 690 O O . THR A 1 96 ? -15.170 7.157 38.229 1.00 61.19 96 THR A O 1
ATOM 693 N N . ALA A 1 97 ? -14.112 7.726 40.145 1.00 54.81 97 ALA A N 1
ATOM 694 C CA . ALA A 1 97 ? -15.312 7.931 40.949 1.00 54.81 97 ALA A CA 1
ATOM 695 C C . ALA A 1 97 ? -16.146 9.099 40.395 1.00 54.81 97 ALA A C 1
ATOM 697 O O . ALA A 1 97 ? -15.581 10.090 39.924 1.00 54.81 97 ALA A O 1
ATOM 698 N N . ALA A 1 98 ? -17.468 8.920 40.435 1.00 55.91 98 ALA A N 1
ATOM 699 C CA . ALA A 1 98 ? -18.478 9.885 40.006 1.00 55.91 98 ALA A CA 1
ATOM 700 C C . ALA A 1 98 ? -18.636 11.051 40.990 1.00 55.91 98 ALA A C 1
ATOM 702 O O . ALA A 1 98 ? -18.428 10.824 42.205 1.00 55.91 98 ALA A O 1
#